Protein AF-A0A2K5S2D6-F1 (afdb_monomer_lite)

InterPro domains:
  IPR008735 Beta-microseminoprotein [PF05825] (34-77)
  IPR008735 Beta-microseminoprotein [PTHR10500] (35-76)

Organism: Cebus imitator (NCBI:txid2715852)

Structure (mmCIF, N/CA/C/O backbone):
data_AF-A0A2K5S2D6-F1
#
_entry.id   AF-A0A2K5S2D6-F1
#
loop_
_atom_site.group_PDB
_atom_site.id
_atom_site.type_symbol
_atom_site.label_atom_id
_atom_site.label_alt_id
_atom_site.label_comp_id
_atom_site.label_asym_id
_atom_site.label_entity_id
_atom_site.label_seq_id
_atom_site.pdbx_PDB_ins_code
_atom_site.Cartn_x
_atom_site.Cartn_y
_atom_site.Cartn_z
_atom_site.occupancy
_atom_site.B_iso_or_equiv
_atom_site.auth_seq_id
_atom_site.auth_comp_id
_atom_site.auth_asym_id
_atom_site.auth_atom_id
_atom_site.pdbx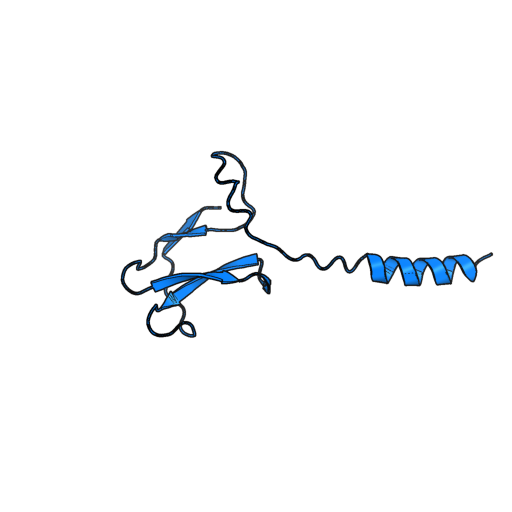_PDB_model_num
ATOM 1 N N . MET A 1 1 ? -17.587 8.994 51.050 1.00 56.72 1 MET A N 1
ATOM 2 C CA . MET A 1 1 ? -16.968 9.780 49.960 1.00 56.72 1 MET A CA 1
ATOM 3 C C . MET A 1 1 ? -16.307 8.913 48.874 1.00 56.72 1 MET A C 1
ATOM 5 O O . MET A 1 1 ? -15.573 9.444 48.060 1.00 56.72 1 MET A O 1
ATOM 9 N N . ASN A 1 2 ? -16.583 7.599 48.801 1.00 51.69 2 ASN A N 1
ATOM 10 C CA . ASN A 1 2 ? -15.834 6.687 47.911 1.00 51.69 2 ASN A CA 1
ATOM 11 C C . ASN A 1 2 ? -16.702 6.130 46.766 1.00 51.69 2 ASN A C 1
ATOM 13 O O . ASN A 1 2 ? -16.185 5.745 45.726 1.00 51.69 2 ASN A O 1
ATOM 17 N N . VAL A 1 3 ? -18.033 6.151 46.927 1.00 58.84 3 VAL A N 1
ATOM 18 C CA . VAL A 1 3 ? -19.007 5.709 45.908 1.00 58.84 3 VAL A CA 1
ATOM 19 C C . VAL A 1 3 ? -19.081 6.693 44.737 1.00 58.84 3 VAL A C 1
ATOM 21 O O . VAL A 1 3 ? -19.151 6.278 43.584 1.00 58.84 3 VAL A O 1
ATOM 24 N N . LEU A 1 4 ? -19.019 7.999 45.024 1.00 61.03 4 LEU A N 1
ATOM 25 C CA . LEU A 1 4 ? -18.967 9.044 43.996 1.00 61.03 4 LEU A CA 1
ATOM 26 C C . LEU A 1 4 ? -17.659 8.967 43.198 1.00 61.03 4 LEU A C 1
ATOM 28 O O . LEU A 1 4 ? -17.684 9.038 41.973 1.00 61.03 4 LEU A O 1
ATOM 32 N N . LEU A 1 5 ? -16.541 8.743 43.898 1.00 59.88 5 LEU A N 1
ATOM 33 C CA . LEU A 1 5 ? -15.218 8.606 43.294 1.00 59.88 5 LEU A CA 1
ATOM 34 C C . LEU A 1 5 ? -15.138 7.355 42.403 1.00 59.88 5 LEU A C 1
ATOM 36 O O . LEU A 1 5 ? -14.666 7.438 41.276 1.00 59.88 5 LEU A O 1
ATOM 40 N N . GLY A 1 6 ? -15.694 6.224 42.853 1.00 60.09 6 GLY A N 1
ATOM 41 C CA . GLY A 1 6 ? -15.773 4.998 42.053 1.00 60.09 6 GLY A CA 1
ATOM 42 C C . GLY A 1 6 ? -16.613 5.146 40.777 1.00 60.09 6 GLY A C 1
ATOM 43 O O . GLY A 1 6 ? -16.223 4.640 39.729 1.00 60.09 6 GLY A O 1
ATOM 44 N N . ARG A 1 7 ? -17.729 5.892 40.822 1.00 64.62 7 ARG A N 1
ATOM 45 C CA . ARG A 1 7 ? -18.562 6.172 39.633 1.00 64.62 7 ARG A CA 1
ATOM 46 C C . ARG A 1 7 ? -17.870 7.091 38.619 1.00 64.62 7 ARG A C 1
ATOM 48 O O . ARG A 1 7 ? -18.037 6.896 37.419 1.00 64.62 7 ARG A O 1
ATOM 55 N N . LEU A 1 8 ? -17.079 8.055 39.088 1.00 60.81 8 LEU A N 1
ATOM 56 C CA . LEU A 1 8 ? -16.273 8.942 38.239 1.00 60.81 8 LEU A CA 1
ATOM 57 C C . LEU A 1 8 ? -15.152 8.194 37.501 1.00 60.81 8 LEU A C 1
ATOM 59 O O . LEU A 1 8 ? -14.908 8.476 36.331 1.00 60.81 8 LEU A O 1
ATOM 63 N N . VAL A 1 9 ? -14.515 7.209 38.144 1.00 60.00 9 VAL A N 1
ATOM 64 C CA . VAL A 1 9 ? -13.453 6.398 37.519 1.00 60.00 9 VAL A CA 1
ATOM 65 C C . VAL A 1 9 ? -13.993 5.554 36.359 1.00 60.00 9 VAL A C 1
ATOM 67 O O . VAL A 1 9 ? -13.358 5.502 35.310 1.00 60.00 9 VAL A O 1
ATOM 70 N N . ILE A 1 10 ? -15.187 4.964 36.494 1.00 60.09 10 ILE A N 1
ATOM 71 C CA . ILE A 1 10 ? -15.820 4.182 35.414 1.00 60.09 10 ILE A CA 1
ATOM 72 C C . ILE A 1 10 ? -16.125 5.067 34.195 1.00 60.09 10 ILE A C 1
ATOM 74 O O . ILE A 1 10 ? -15.903 4.656 33.061 1.00 60.09 10 ILE A O 1
ATOM 78 N N . LEU A 1 11 ? -16.592 6.302 34.400 1.00 57.34 11 LEU A N 1
ATOM 79 C CA . LEU A 1 11 ? -16.830 7.243 33.298 1.00 57.34 11 LEU A CA 1
ATOM 80 C C . LEU A 1 11 ? -15.522 7.672 32.613 1.00 57.34 11 LEU A C 1
ATOM 82 O O . LEU A 1 11 ? -15.481 7.785 31.390 1.00 57.34 11 LEU A O 1
ATOM 86 N N . ALA A 1 12 ? -14.439 7.846 33.375 1.00 58.19 12 ALA A N 1
ATOM 87 C CA . ALA A 1 12 ? -13.131 8.202 32.829 1.00 58.19 12 ALA A CA 1
ATOM 88 C C . ALA A 1 12 ? -12.514 7.084 31.967 1.00 58.19 12 ALA A C 1
ATOM 90 O O . 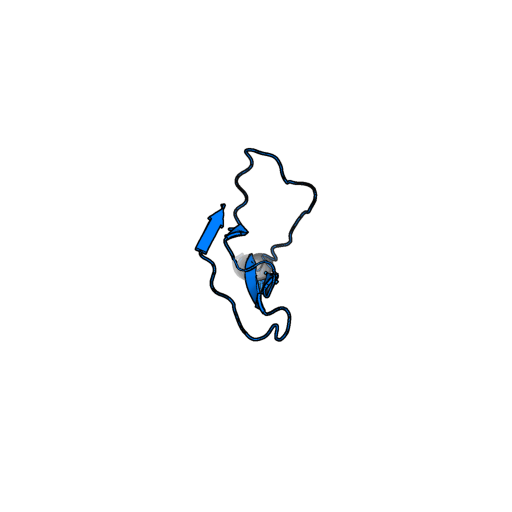ALA A 1 12 ? -11.908 7.386 30.941 1.00 58.19 12 ALA A O 1
ATOM 91 N N . THR A 1 13 ? -12.720 5.805 32.311 1.00 56.25 13 THR A N 1
ATOM 92 C CA . THR A 1 13 ? -12.214 4.677 31.504 1.00 56.25 13 THR A CA 1
ATOM 93 C C . THR A 1 13 ? -12.894 4.557 30.135 1.00 56.25 13 THR A C 1
ATOM 95 O O . THR A 1 13 ? -12.277 4.080 29.183 1.00 56.25 13 THR A O 1
ATOM 98 N N . PHE A 1 14 ? -14.139 5.031 29.998 1.00 53.78 14 PHE A N 1
ATOM 99 C CA . PHE A 1 14 ? -14.811 5.114 28.693 1.00 53.78 14 PHE A CA 1
ATOM 100 C C . PHE A 1 14 ? -14.276 6.272 27.841 1.00 53.78 14 PHE A C 1
ATOM 102 O O . PHE A 1 14 ? -14.113 6.110 26.636 1.00 53.78 14 PHE A O 1
ATOM 109 N N . VAL A 1 15 ? -13.939 7.410 28.458 1.00 56.00 15 VAL A N 1
ATOM 110 C CA . VAL A 1 15 ? -13.337 8.566 27.761 1.00 56.00 15 VAL A CA 1
ATOM 111 C C . VAL A 1 15 ? -11.915 8.257 27.267 1.00 56.00 15 VAL A C 1
ATOM 113 O O . VAL A 1 15 ? -11.464 8.851 26.292 1.00 56.00 15 VAL A O 1
ATOM 116 N N . THR A 1 16 ? -11.217 7.293 27.880 1.00 53.91 16 THR A N 1
ATOM 117 C CA . THR A 1 16 ? -9.886 6.842 27.436 1.00 53.91 16 THR A CA 1
ATOM 118 C C . THR A 1 16 ? -9.883 5.882 26.244 1.00 53.91 16 THR A C 1
ATOM 120 O O . THR A 1 16 ? -8.813 5.673 25.674 1.00 53.91 16 THR A O 1
ATOM 123 N N . LEU A 1 17 ? -11.033 5.362 25.786 1.00 54.31 17 LEU A N 1
ATOM 124 C CA . LEU A 1 17 ? -11.142 4.858 24.409 1.00 54.31 17 LEU A CA 1
ATOM 125 C C . LEU A 1 17 ? -11.334 6.052 23.464 1.00 54.31 17 LEU A C 1
ATOM 127 O O . LEU A 1 17 ? -12.341 6.188 22.771 1.00 54.31 17 LEU A O 1
ATOM 131 N N . CYS A 1 18 ? -10.346 6.944 23.420 1.00 59.75 18 CYS A N 1
ATOM 132 C CA . CYS A 1 18 ? -10.173 7.765 22.236 1.00 59.75 18 CYS A CA 1
ATOM 133 C C . CYS A 1 18 ? -10.001 6.785 21.075 1.00 59.75 18 CYS A C 1
ATOM 135 O O . CYS A 1 18 ? -8.997 6.076 21.020 1.00 59.75 18 CYS A O 1
ATOM 137 N N . ASN A 1 19 ? -10.985 6.710 20.178 1.00 57.84 19 ASN A N 1
ATOM 138 C CA . ASN A 1 19 ? -10.816 6.041 18.896 1.00 57.84 19 ASN A CA 1
ATOM 139 C C . ASN A 1 19 ? -9.650 6.744 18.196 1.00 57.84 19 ASN A C 1
ATOM 141 O O . ASN A 1 19 ? -9.814 7.832 17.642 1.00 57.84 19 ASN A O 1
ATOM 145 N N . ALA A 1 20 ? -8.451 6.179 18.318 1.00 63.69 20 ALA A N 1
ATOM 146 C CA . ALA A 1 20 ? -7.254 6.672 17.664 1.00 63.69 20 ALA A CA 1
ATOM 147 C C . ALA A 1 20 ? -7.372 6.338 16.173 1.00 63.69 20 ALA A C 1
ATOM 149 O O . ALA A 1 20 ? -6.761 5.399 15.678 1.00 63.69 20 ALA A O 1
ATOM 150 N N . SER A 1 21 ? -8.224 7.079 15.469 1.00 65.62 21 SER A N 1
ATOM 151 C CA . SER A 1 21 ? -8.399 6.954 14.029 1.00 65.62 21 SER A CA 1
ATOM 152 C C . SER A 1 21 ? -7.329 7.788 13.338 1.00 65.62 21 SER A C 1
ATOM 154 O O . SER A 1 21 ? -7.295 9.012 13.478 1.00 65.62 21 SER A O 1
ATOM 156 N N . CYS A 1 22 ? -6.446 7.145 12.582 1.00 76.38 22 CYS A N 1
ATOM 157 C CA . CYS A 1 22 ? -5.519 7.865 11.717 1.00 76.38 22 CYS A CA 1
ATOM 158 C C . CYS A 1 22 ? -6.253 8.381 10.484 1.00 76.38 22 CYS A C 1
ATOM 160 O O . CYS A 1 22 ? -7.243 7.805 10.052 1.00 76.38 22 CYS A O 1
ATOM 162 N N . TYR A 1 23 ? -5.771 9.458 9.884 1.00 74.00 23 TYR A N 1
ATOM 163 C CA . TYR A 1 23 ? -6.213 9.898 8.567 1.00 74.00 23 TYR A CA 1
ATOM 164 C C . TYR A 1 23 ? -5.058 10.615 7.880 1.00 74.00 23 TYR A C 1
ATOM 166 O O . TYR A 1 23 ? -4.183 11.185 8.534 1.00 74.00 23 TYR A O 1
ATOM 174 N N . LEU A 1 24 ? -5.032 10.559 6.552 1.00 72.38 24 LEU A N 1
ATOM 175 C CA . LEU A 1 24 ? -4.057 11.309 5.777 1.00 72.38 24 LEU A CA 1
ATOM 176 C C . LEU A 1 24 ? -4.529 12.753 5.660 1.00 72.38 24 LEU A C 1
ATOM 178 O O . LEU A 1 24 ? -5.621 13.014 5.159 1.00 72.38 24 LEU A O 1
ATOM 182 N N . ILE A 1 25 ? -3.691 13.687 6.103 1.00 67.12 25 ILE A N 1
ATOM 183 C CA . ILE A 1 25 ? -3.887 15.116 5.867 1.00 67.12 25 ILE A CA 1
ATOM 184 C C . ILE A 1 25 ? -3.040 15.478 4.640 1.00 67.12 25 ILE A C 1
ATOM 186 O O . ILE A 1 25 ? -1.824 15.615 4.772 1.00 67.12 25 ILE A O 1
ATOM 190 N N . PRO A 1 26 ? -3.636 15.636 3.442 1.00 58.59 26 PRO A N 1
ATOM 191 C CA . PRO A 1 26 ? -2.890 15.838 2.193 1.00 58.59 26 PRO A CA 1
ATOM 192 C C . PRO A 1 26 ? -2.060 17.138 2.149 1.00 58.59 26 PRO A C 1
ATOM 194 O O . PRO A 1 26 ? -1.219 17.294 1.273 1.00 58.59 26 PRO A O 1
ATOM 197 N N . ASN A 1 27 ? -2.240 18.049 3.112 1.00 57.12 27 ASN A N 1
ATOM 198 C CA . ASN A 1 27 ? -1.565 19.351 3.188 1.00 57.12 27 ASN A CA 1
ATOM 199 C C . ASN A 1 27 ? -0.188 19.346 3.881 1.00 57.12 27 ASN A C 1
ATOM 201 O O . ASN A 1 27 ? 0.342 20.414 4.191 1.00 57.12 27 ASN A O 1
ATOM 205 N N . LYS A 1 28 ? 0.399 18.177 4.159 1.00 53.50 28 LYS A N 1
ATOM 206 C CA . LYS A 1 28 ? 1.680 18.065 4.874 1.00 53.50 28 LYS A CA 1
ATOM 207 C C . LYS A 1 28 ? 2.641 17.098 4.181 1.00 53.50 28 LYS A C 1
ATOM 209 O O . LYS A 1 28 ? 3.091 16.134 4.780 1.00 53.50 28 LYS A O 1
ATOM 214 N N . ILE A 1 29 ? 3.000 17.363 2.926 1.00 57.50 29 ILE A N 1
ATOM 215 C CA . ILE A 1 29 ? 4.321 16.926 2.447 1.00 57.50 29 ILE A CA 1
ATOM 216 C C . ILE A 1 29 ? 5.270 18.079 2.770 1.00 57.50 29 ILE A C 1
ATOM 218 O O . ILE A 1 29 ? 5.610 18.878 1.904 1.00 57.50 29 ILE A O 1
ATOM 222 N N . VAL A 1 30 ? 5.595 18.243 4.054 1.00 56.31 30 VAL A N 1
ATOM 223 C CA . VAL A 1 30 ? 6.628 19.187 4.492 1.00 56.31 30 VAL A CA 1
ATOM 224 C C . VAL A 1 30 ? 7.937 18.401 4.521 1.00 56.31 30 VAL A C 1
ATOM 226 O O . VAL A 1 30 ? 8.056 17.475 5.326 1.00 56.31 30 VAL A O 1
ATOM 229 N N . PRO A 1 31 ? 8.917 18.709 3.653 1.00 52.91 31 PRO A N 1
ATOM 230 C CA . PRO A 1 31 ? 10.230 18.083 3.734 1.00 52.91 31 PRO A CA 1
ATOM 231 C C . PRO A 1 31 ? 10.831 18.343 5.125 1.00 52.91 31 PRO A C 1
ATOM 233 O O . PRO A 1 31 ? 11.051 19.495 5.492 1.00 52.91 31 PRO A O 1
ATOM 236 N N . GLY A 1 32 ? 11.051 17.284 5.911 1.00 53.62 32 GLY A N 1
ATOM 237 C CA . GLY A 1 32 ? 11.614 17.363 7.267 1.00 53.62 32 GLY A CA 1
ATOM 238 C C . GLY A 1 32 ? 10.638 17.114 8.427 1.00 53.62 32 GLY A C 1
ATOM 239 O O . GLY A 1 32 ? 11.084 17.068 9.571 1.00 53.62 32 GLY A O 1
ATOM 240 N N . GLU A 1 33 ? 9.339 16.911 8.175 1.00 59.72 33 GLU A N 1
ATOM 241 C CA . GLU A 1 33 ? 8.383 16.462 9.200 1.00 59.72 33 GLU A CA 1
ATOM 242 C C . GLU A 1 33 ? 8.275 14.926 9.162 1.00 59.72 33 GLU A C 1
ATOM 244 O O . GLU A 1 33 ? 7.869 14.348 8.153 1.00 59.72 33 GLU A O 1
ATOM 249 N N . SER A 1 34 ? 8.683 14.249 10.244 1.00 59.28 34 SER A N 1
ATOM 250 C CA . SER A 1 34 ? 8.631 12.782 10.332 1.00 59.28 34 SER A CA 1
ATOM 251 C C . SER A 1 34 ? 7.173 12.329 10.319 1.00 59.28 34 SER A C 1
ATOM 253 O O . SER A 1 34 ? 6.432 12.490 11.293 1.00 59.28 34 SER A O 1
ATOM 255 N N . THR A 1 35 ? 6.743 11.788 9.182 1.00 61.84 35 THR A N 1
ATOM 256 C CA . THR A 1 35 ? 5.409 11.218 9.053 1.00 61.84 35 THR A CA 1
ATOM 257 C C . THR A 1 35 ? 5.477 9.842 9.699 1.00 61.84 35 THR A C 1
ATOM 259 O O . THR A 1 35 ? 6.252 8.998 9.277 1.00 61.84 35 THR A O 1
ATOM 262 N N . LYS A 1 36 ? 4.660 9.551 10.716 1.00 72.12 36 LYS A N 1
ATOM 263 C CA . LYS A 1 36 ? 4.681 8.227 11.381 1.00 72.12 36 LYS A CA 1
ATOM 264 C C . LYS A 1 36 ? 4.207 7.062 10.492 1.00 72.12 36 LYS A C 1
ATOM 266 O O . LYS A 1 36 ? 3.987 5.963 10.991 1.00 72.12 36 LYS A O 1
ATOM 271 N N . ILE A 1 37 ? 3.988 7.301 9.202 1.00 80.69 37 ILE A N 1
ATOM 272 C CA . ILE A 1 37 ? 3.385 6.363 8.262 1.00 80.69 37 ILE A CA 1
ATOM 273 C C . ILE A 1 37 ? 4.415 6.073 7.180 1.00 80.69 37 ILE A C 1
ATOM 275 O O . ILE A 1 37 ? 4.759 6.962 6.405 1.00 80.69 37 ILE A O 1
ATOM 279 N N . ALA A 1 38 ? 4.858 4.820 7.102 1.00 87.75 38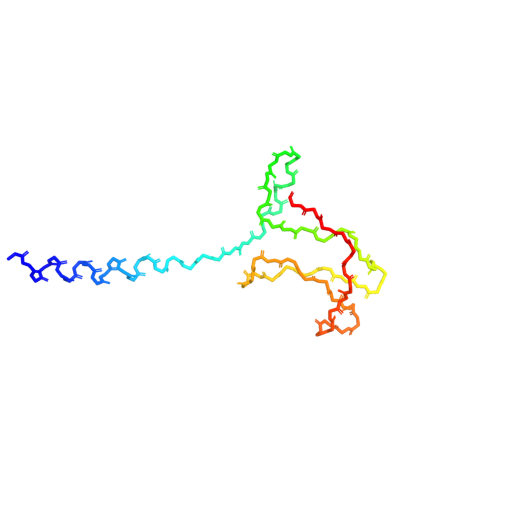 ALA A N 1
ATOM 280 C CA . ALA A 1 38 ? 5.728 4.371 6.027 1.00 87.75 38 ALA A CA 1
ATOM 281 C C . ALA A 1 38 ? 4.988 4.454 4.681 1.00 87.75 38 ALA A C 1
ATOM 283 O O . ALA A 1 38 ? 3.895 3.905 4.505 1.00 87.75 38 ALA A O 1
ATOM 284 N N . ILE A 1 39 ? 5.592 5.147 3.723 1.00 91.00 39 ILE A N 1
ATOM 285 C CA . ILE A 1 39 ? 5.079 5.341 2.374 1.00 91.00 39 ILE A CA 1
ATOM 286 C C . ILE A 1 39 ? 5.825 4.384 1.439 1.00 91.00 39 ILE A C 1
ATOM 288 O O . ILE A 1 39 ? 7.044 4.495 1.308 1.00 91.00 39 ILE A O 1
ATOM 292 N N . PRO A 1 40 ? 5.124 3.477 0.739 1.00 94.69 40 PRO A N 1
ATOM 293 C CA . PRO A 1 40 ? 5.751 2.619 -0.249 1.00 94.69 40 PRO A CA 1
ATOM 294 C C . PRO A 1 40 ? 6.090 3.465 -1.478 1.00 94.69 40 PRO A C 1
ATOM 296 O O . PRO A 1 40 ? 5.228 4.166 -2.033 1.00 94.69 40 PRO A O 1
ATOM 299 N N . VAL A 1 41 ? 7.351 3.407 -1.893 1.00 94.81 41 VAL A N 1
ATOM 300 C CA . VAL A 1 41 ? 7.869 4.143 -3.057 1.00 94.81 41 VAL A CA 1
ATOM 301 C C . VAL A 1 41 ? 8.369 3.211 -4.155 1.00 94.81 41 VAL A C 1
ATOM 303 O O . VAL A 1 41 ? 8.212 3.547 -5.336 1.00 94.81 41 VAL A O 1
ATOM 306 N N . GLY A 1 42 ? 8.875 2.035 -3.770 1.00 96.81 42 GLY A N 1
ATOM 307 C CA . GLY A 1 42 ? 9.330 0.976 -4.665 1.00 96.81 42 GLY A CA 1
ATOM 308 C C . GLY A 1 42 ? 8.303 -0.146 -4.763 1.00 96.81 42 GLY A C 1
ATOM 309 O O . GLY A 1 42 ? 8.170 -0.951 -3.848 1.00 96.81 42 GLY A O 1
ATOM 310 N N . TYR A 1 43 ? 7.556 -0.174 -5.862 1.00 97.31 43 TYR A N 1
ATOM 311 C CA . TYR A 1 43 ? 6.648 -1.254 -6.256 1.00 97.31 43 TYR A CA 1
ATOM 312 C C . TYR A 1 43 ? 6.351 -1.129 -7.756 1.00 97.31 43 TYR A C 1
ATOM 314 O O . TYR A 1 43 ? 6.637 -0.091 -8.362 1.00 97.31 43 TYR A O 1
ATOM 322 N N . ASP A 1 44 ? 5.763 -2.163 -8.355 1.00 97.75 44 ASP A N 1
ATOM 323 C CA . ASP A 1 44 ? 5.321 -2.135 -9.751 1.00 97.75 44 ASP A CA 1
ATOM 324 C C . ASP A 1 44 ? 4.157 -1.141 -9.931 1.00 97.75 44 ASP A C 1
ATOM 326 O O .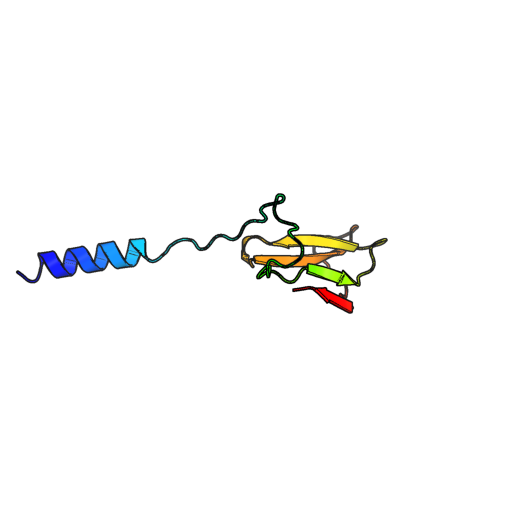 ASP A 1 44 ? 2.995 -1.454 -9.679 1.00 97.75 44 ASP A O 1
ATOM 330 N N . LYS A 1 45 ? 4.464 0.088 -10.355 1.00 97.06 45 LYS A N 1
ATOM 331 C CA . LYS A 1 45 ? 3.464 1.148 -10.565 1.00 97.06 45 LYS A CA 1
ATOM 332 C C . LYS A 1 45 ? 2.594 0.917 -11.802 1.00 97.06 45 LYS A C 1
ATOM 334 O O . LYS A 1 45 ? 1.556 1.574 -11.925 1.00 97.06 45 LYS A O 1
ATOM 339 N N . ASP A 1 46 ? 2.970 0.003 -12.695 1.00 97.88 46 ASP A N 1
ATOM 340 C CA . ASP A 1 46 ? 2.203 -0.306 -13.900 1.00 97.88 46 ASP A CA 1
ATOM 341 C C . ASP A 1 46 ? 1.053 -1.252 -13.562 1.00 97.88 46 ASP A C 1
ATOM 343 O O . ASP A 1 46 ? -0.098 -0.968 -13.913 1.00 97.88 46 ASP A O 1
ATOM 347 N N . ASN A 1 47 ? 1.325 -2.301 -12.783 1.00 97.88 47 ASN A N 1
ATOM 348 C CA . ASN A 1 47 ? 0.327 -3.311 -12.420 1.00 97.88 47 ASN A CA 1
ATOM 349 C C . ASN A 1 47 ? -0.285 -3.126 -11.027 1.00 97.88 47 ASN A C 1
ATOM 351 O O . ASN A 1 47 ? -1.366 -3.663 -10.777 1.00 97.88 47 ASN A O 1
ATOM 355 N N . CYS A 1 48 ? 0.338 -2.345 -10.141 1.00 98.38 48 CYS A N 1
ATOM 356 C CA . CYS A 1 48 ? -0.095 -2.188 -8.752 1.00 98.38 48 CYS A CA 1
ATOM 357 C C . CYS A 1 48 ? -0.377 -0.733 -8.362 1.00 98.38 48 CYS A C 1
ATOM 359 O O . CYS A 1 48 ? 0.044 0.226 -9.012 1.00 98.38 48 CYS A O 1
ATOM 361 N N . GLN A 1 49 ? -1.126 -0.568 -7.276 1.00 97.31 49 GLN A N 1
ATOM 362 C CA . GLN A 1 49 ? -1.482 0.721 -6.690 1.00 97.31 49 GLN A CA 1
ATOM 363 C C . GLN A 1 49 ? -1.384 0.665 -5.168 1.00 97.31 49 GLN A C 1
ATOM 365 O O . GLN A 1 49 ? -1.613 -0.381 -4.560 1.00 97.31 49 GLN A O 1
ATOM 370 N N . LYS A 1 50 ? -1.071 1.805 -4.545 1.00 95.19 50 LYS A N 1
ATOM 371 C CA . LYS A 1 50 ? -1.080 1.935 -3.086 1.00 95.19 50 LYS A CA 1
ATOM 372 C C . LYS A 1 50 ? -2.426 2.448 -2.579 1.00 95.19 50 LYS A C 1
ATOM 374 O O . LYS A 1 50 ? -2.974 3.396 -3.134 1.00 95.19 50 LYS A O 1
ATOM 379 N N . ILE A 1 51 ? -2.919 1.857 -1.498 1.00 94.06 51 ILE A N 1
ATOM 380 C CA . ILE A 1 51 ? -4.170 2.222 -0.828 1.00 94.06 51 ILE A CA 1
ATOM 381 C C . ILE A 1 51 ? -3.854 2.482 0.641 1.00 94.06 51 ILE A C 1
ATOM 383 O O . ILE A 1 51 ? -3.140 1.703 1.271 1.00 94.06 51 ILE A O 1
ATOM 387 N N . PHE A 1 52 ? -4.364 3.582 1.189 1.00 90.81 52 PHE A N 1
ATOM 388 C CA . PHE A 1 52 ? -4.257 3.853 2.619 1.00 90.81 52 PHE A CA 1
ATOM 389 C C . PHE A 1 52 ? -5.361 3.113 3.376 1.00 90.81 52 PHE A C 1
ATOM 391 O O . PHE A 1 52 ? -6.542 3.349 3.127 1.00 90.81 52 PHE A O 1
ATOM 398 N N . LYS A 1 53 ? -4.968 2.235 4.300 1.00 89.62 53 LYS A N 1
ATOM 399 C CA . LYS A 1 53 ? -5.860 1.567 5.247 1.00 89.62 53 LYS A CA 1
ATOM 400 C C . LYS A 1 53 ? -5.919 2.366 6.531 1.00 89.62 53 LYS A C 1
ATOM 402 O O . LYS A 1 53 ? -4.930 2.461 7.261 1.00 89.62 53 LYS A O 1
ATOM 407 N N . GLN A 1 54 ? -7.082 2.954 6.774 1.00 85.62 54 GLN A N 1
ATOM 408 C CA . GLN A 1 54 ? -7.306 3.854 7.892 1.00 85.62 54 GLN A CA 1
ATOM 409 C C . GLN A 1 54 ? -7.275 3.106 9.227 1.00 85.62 54 GLN A C 1
ATOM 411 O O . GLN A 1 54 ? -6.683 3.590 10.188 1.00 85.62 54 GLN A O 1
ATOM 416 N N . GLU A 1 55 ? -7.864 1.910 9.241 1.00 84.44 55 GLU A N 1
ATOM 417 C CA . GLU A 1 55 ? -7.937 0.995 10.377 1.00 84.44 55 GLU A CA 1
ATOM 418 C C . GLU A 1 55 ? -6.555 0.565 10.881 1.00 84.44 55 GLU A C 1
ATOM 420 O O . GLU A 1 55 ? -6.344 0.430 12.083 1.00 84.44 55 GLU A O 1
ATOM 425 N N . ASP A 1 56 ? -5.604 0.428 9.958 1.00 86.38 56 ASP A N 1
ATOM 426 C CA . ASP A 1 56 ? -4.249 -0.045 10.232 1.00 86.38 56 ASP A CA 1
ATOM 427 C C . ASP A 1 56 ? -3.215 1.095 10.235 1.00 86.38 56 ASP A C 1
ATOM 429 O O . ASP A 1 56 ? -2.023 0.848 10.423 1.00 86.38 56 ASP A O 1
ATOM 433 N N . CYS A 1 57 ? -3.643 2.333 9.962 1.00 86.12 57 CYS A N 1
ATOM 434 C CA . CYS A 1 57 ? -2.779 3.505 9.800 1.00 86.12 57 CYS A CA 1
ATOM 435 C C . CYS A 1 57 ? -1.592 3.287 8.838 1.00 86.12 57 CYS A C 1
ATOM 437 O O . CYS A 1 57 ? -0.502 3.815 9.065 1.00 86.12 57 CYS A O 1
ATOM 439 N N . LYS A 1 58 ? -1.777 2.512 7.763 1.00 88.75 58 LYS A N 1
ATOM 440 C CA . LYS A 1 58 ? -0.684 2.115 6.859 1.00 88.75 58 LYS A CA 1
ATOM 441 C C . LYS A 1 58 ? -1.099 2.145 5.399 1.00 88.75 58 LYS A C 1
ATOM 443 O O . LYS A 1 58 ? -2.272 2.003 5.062 1.00 88.75 58 LYS A O 1
ATOM 448 N N . TYR A 1 59 ? -0.118 2.262 4.517 1.00 92.81 59 TYR A N 1
ATOM 449 C CA . TYR A 1 59 ? -0.324 1.961 3.107 1.00 92.81 59 TYR A CA 1
ATOM 450 C C . TYR A 1 59 ? -0.165 0.464 2.852 1.00 92.81 59 TYR A C 1
ATOM 452 O O . TYR A 1 59 ? 0.731 -0.180 3.391 1.00 92.81 59 TYR A O 1
ATOM 460 N N . ILE A 1 60 ? -1.010 -0.071 1.981 1.00 95.50 60 ILE A N 1
ATOM 461 C CA . ILE A 1 60 ? -0.827 -1.376 1.34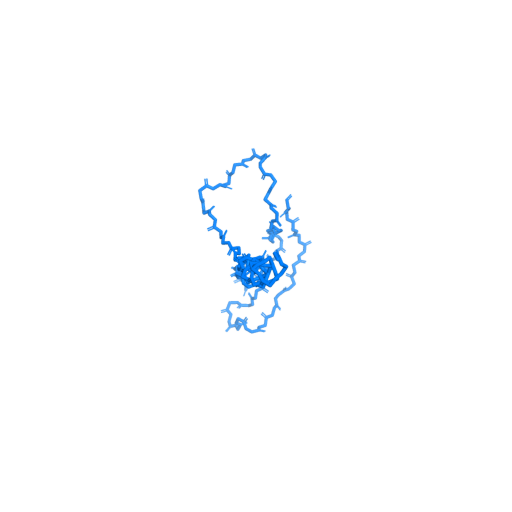9 1.00 95.50 60 ILE A CA 1
ATOM 462 C C . ILE A 1 60 ? -0.645 -1.179 -0.149 1.00 95.50 60 ILE A C 1
ATOM 464 O O . ILE A 1 60 ? -1.133 -0.194 -0.700 1.00 95.50 60 ILE A O 1
ATOM 468 N N . VAL A 1 61 ? 0.033 -2.113 -0.808 1.00 97.81 61 VAL A N 1
ATOM 469 C CA . VAL A 1 61 ? 0.143 -2.140 -2.267 1.00 97.81 61 VAL A CA 1
ATOM 470 C C . VAL A 1 61 ? -0.568 -3.386 -2.770 1.00 97.81 61 VAL A C 1
ATOM 472 O O . VAL A 1 61 ? -0.311 -4.487 -2.287 1.00 97.81 61 VAL A O 1
ATOM 475 N N . VAL A 1 62 ? -1.492 -3.202 -3.706 1.00 98.31 62 VAL A N 1
ATOM 476 C CA . VAL A 1 62 ? -2.338 -4.262 -4.267 1.00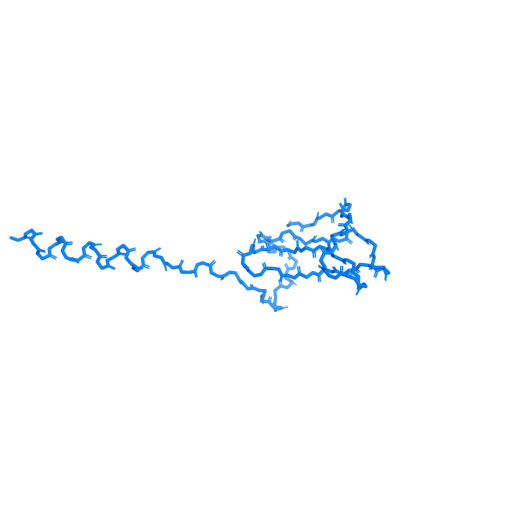 98.31 62 VAL A CA 1
ATOM 477 C C . VAL A 1 62 ? -2.356 -4.184 -5.783 1.00 98.31 62 VAL A C 1
ATOM 479 O O . VAL A 1 62 ? -2.041 -3.138 -6.359 1.00 98.31 62 VAL A O 1
ATOM 482 N N . GLU A 1 63 ? -2.740 -5.273 -6.439 1.00 98.44 63 GLU A N 1
ATOM 483 C CA . GLU A 1 63 ? -2.902 -5.273 -7.888 1.00 98.44 63 GLU A CA 1
ATOM 484 C C . GLU A 1 63 ? -4.029 -4.320 -8.306 1.00 98.44 63 GLU A C 1
ATOM 486 O O . GLU A 1 63 ? -5.070 -4.203 -7.658 1.00 98.44 63 GLU A O 1
ATOM 491 N N . LYS A 1 64 ? -3.855 -3.642 -9.444 1.00 97.62 64 LYS A N 1
ATOM 492 C CA . LYS A 1 64 ? -4.914 -2.811 -10.034 1.00 97.62 64 LYS A CA 1
ATOM 493 C C . LYS A 1 64 ? -6.108 -3.648 -10.492 1.00 97.62 64 LYS A C 1
ATOM 495 O O . LYS A 1 64 ? -7.231 -3.158 -10.476 1.00 97.62 64 LYS A O 1
ATOM 500 N N . LYS A 1 65 ? -5.854 -4.890 -10.919 1.00 97.62 65 LYS A N 1
ATOM 501 C CA . LYS A 1 65 ? -6.875 -5.820 -11.425 1.00 97.62 65 LYS A CA 1
ATOM 502 C C . LYS A 1 65 ? -7.651 -6.510 -10.303 1.00 97.62 65 LYS A C 1
ATOM 504 O O . LYS A 1 65 ? -8.841 -6.746 -10.473 1.00 97.62 65 LYS A O 1
ATOM 509 N N . ASP A 1 66 ? -6.992 -6.807 -9.184 1.00 97.00 66 ASP A N 1
ATOM 510 C CA . ASP A 1 66 ? -7.606 -7.433 -8.011 1.00 97.00 66 ASP A CA 1
ATOM 511 C C . ASP A 1 66 ? -7.074 -6.807 -6.708 1.00 97.00 66 ASP A C 1
ATOM 513 O O . ASP A 1 66 ? -6.000 -7.178 -6.228 1.00 97.00 66 ASP A O 1
ATOM 517 N N . PRO A 1 67 ? -7.835 -5.884 -6.091 1.00 95.50 67 PRO A N 1
ATOM 518 C CA . PRO A 1 67 ? -7.455 -5.251 -4.830 1.00 95.50 67 PRO A CA 1
ATOM 519 C C . PRO A 1 67 ? -7.348 -6.204 -3.629 1.00 95.50 67 PRO A C 1
ATOM 521 O O . PRO A 1 67 ? -6.857 -5.787 -2.581 1.00 95.50 67 PRO A O 1
ATOM 524 N N . ASN A 1 68 ? -7.801 -7.460 -3.738 1.00 96.19 68 ASN A N 1
ATOM 525 C CA . ASN A 1 68 ? -7.637 -8.456 -2.673 1.00 96.19 68 ASN A CA 1
ATOM 526 C C . ASN A 1 68 ? -6.253 -9.115 -2.698 1.00 96.19 68 ASN A C 1
ATOM 528 O O . ASN A 1 68 ? -5.867 -9.767 -1.727 1.00 96.19 68 ASN A O 1
ATOM 532 N N . LYS A 1 69 ? -5.497 -8.939 -3.788 1.00 97.62 69 LYS A N 1
ATOM 533 C CA . LYS A 1 69 ? -4.157 -9.490 -3.954 1.00 97.62 69 LYS A CA 1
ATOM 534 C C . LYS A 1 69 ? -3.103 -8.412 -3.728 1.00 97.62 69 LYS A C 1
ATOM 536 O O . LYS A 1 69 ? -3.067 -7.393 -4.415 1.00 97.62 69 LYS A O 1
ATOM 541 N N . THR A 1 70 ? -2.231 -8.639 -2.752 1.00 97.31 70 THR A N 1
ATOM 542 C CA . THR A 1 70 ? -1.115 -7.740 -2.436 1.00 97.31 70 THR A CA 1
ATOM 543 C C . THR A 1 70 ? 0.019 -7.874 -3.449 1.00 97.31 70 THR A C 1
ATOM 545 O O . THR A 1 70 ? 0.286 -8.975 -3.928 1.00 97.31 70 THR A O 1
ATOM 548 N N . CYS A 1 71 ? 0.713 -6.771 -3.720 1.00 97.94 71 CYS A N 1
ATOM 549 C CA . CYS A 1 71 ? 1.947 -6.761 -4.504 1.00 97.94 71 CYS A CA 1
ATOM 550 C C . CYS A 1 71 ? 3.181 -6.667 -3.609 1.00 97.94 71 CYS A C 1
ATOM 552 O O . CYS A 1 71 ? 3.116 -6.131 -2.499 1.00 97.94 71 CYS A O 1
ATOM 554 N N . ASP A 1 72 ? 4.315 -7.117 -4.138 1.00 97.19 72 ASP A N 1
ATOM 555 C CA . ASP A 1 72 ? 5.609 -6.950 -3.489 1.00 97.19 72 ASP A CA 1
ATOM 556 C C . ASP A 1 72 ? 6.020 -5.473 -3.441 1.00 97.19 72 ASP A C 1
ATOM 558 O O . ASP A 1 72 ? 5.826 -4.707 -4.392 1.00 97.19 72 ASP A O 1
ATOM 562 N N . VAL A 1 73 ? 6.609 -5.082 -2.312 1.00 97.69 73 VAL A N 1
ATOM 563 C CA . VAL A 1 73 ? 7.140 -3.737 -2.084 1.00 97.69 73 VAL A CA 1
ATOM 564 C C . VAL A 1 73 ? 8.627 -3.852 -1.801 1.00 97.69 73 VAL A C 1
ATOM 566 O O . VAL A 1 73 ? 9.034 -4.551 -0.876 1.00 97.69 73 VAL A O 1
ATOM 569 N N . THR A 1 74 ? 9.435 -3.154 -2.590 1.00 97.12 74 THR A N 1
ATOM 570 C CA . THR A 1 74 ? 10.897 -3.192 -2.498 1.00 97.12 74 THR A CA 1
ATOM 571 C C . THR A 1 74 ? 11.464 -2.070 -1.637 1.00 97.12 74 THR A C 1
ATOM 573 O O . THR A 1 74 ? 12.528 -2.243 -1.050 1.00 97.12 74 THR A O 1
ATOM 576 N N . GLU A 1 75 ? 10.766 -0.934 -1.530 1.00 95.69 75 GLU A N 1
ATOM 577 C CA . GLU A 1 75 ? 11.270 0.247 -0.823 1.00 95.69 75 GLU A CA 1
ATOM 578 C C . GLU A 1 75 ? 10.156 1.047 -0.130 1.00 95.69 75 GLU A C 1
ATOM 580 O O . GLU A 1 75 ? 9.095 1.320 -0.711 1.00 95.69 75 GLU A O 1
ATOM 585 N N . TRP A 1 76 ? 10.449 1.474 1.101 1.00 92.75 76 TRP A N 1
ATOM 586 C CA . TRP A 1 76 ? 9.601 2.300 1.959 1.00 92.75 76 TRP A CA 1
ATOM 587 C C . TRP A 1 76 ? 10.366 3.540 2.432 1.00 92.75 76 TRP A C 1
ATOM 589 O O . TRP A 1 76 ? 11.547 3.448 2.753 1.00 92.75 76 TRP A O 1
ATOM 599 N N . ILE A 1 77 ? 9.672 4.674 2.537 1.00 89.25 77 ILE A N 1
ATOM 600 C CA . ILE A 1 77 ? 10.176 5.902 3.168 1.00 89.25 77 ILE A CA 1
ATOM 601 C C . ILE A 1 77 ? 9.306 6.214 4.388 1.00 89.25 77 ILE A C 1
ATOM 603 O O . ILE A 1 77 ? 8.082 6.171 4.282 1.00 89.25 77 ILE A O 1
ATOM 607 N N . SER A 1 78 ? 9.920 6.535 5.526 1.00 76.94 78 SER A N 1
ATOM 608 C CA . SER A 1 78 ? 9.262 6.928 6.785 1.00 76.94 78 SER A CA 1
ATOM 609 C C . SER A 1 78 ? 9.754 8.287 7.264 1.00 76.94 78 SER A C 1
ATOM 611 O O . SER A 1 78 ? 10.994 8.455 7.233 1.00 76.94 78 SER A O 1
#

Radius of gyration: 19.91 Å; chains: 1; bounding box: 31×29×64 Å

Secondary structure (DSSP, 8-state):
--HHHHHHHHHHHHHT---------TT---TT---SSPEEEES-TTTEEEEEETTTTEEEEEESS-TTSBPP--EEE-

Foldseek 3Di:
DVVVVVVVVVVVVVVVPPVPFDDDDVPDPDVPDDDPEKDQDAFPPPFWDWDQDRNVRYIFIAGPVDRVHGTDTDDIDD

Sequence (78 aa):
MNVLLGRLVILATFVTLCNASCYLIPNKIVPGESTKIAIPVGYDKDNCQKIFKQEDCKYIVVEKKDPNKTCDVTEWIS

pLDDT: mean 78.2, std 17.68, range [51.69, 98.44]